Protein AF-A0A124E8N7-F1 (afdb_monomer)

Sequence (175 aa):
MSALDAFFLTWRKARETYGVGTPQTGEQFDHSTTFRELASRLESTAPGDKWTGTAADAYDAVNTEHRLVIGELANLDRRLGAQITRAAQIVTTGRNDLQTVHDTVAAIADRLPPGPSDDAMRYALVSQGTGKIIEIIRDSNTDLNAVGADLRALDSAYQELGNQKFANGPKESNT

Structure (mmCIF, N/CA/C/O backbone):
data_AF-A0A124E8N7-F1
#
_entry.id   AF-A0A124E8N7-F1
#
loop_
_atom_site.group_PDB
_atom_site.id
_atom_site.type_symbol
_atom_site.label_atom_id
_atom_site.label_alt_id
_atom_site.label_comp_id
_atom_site.label_asym_id
_atom_site.label_entity_id
_atom_site.label_seq_id
_atom_site.pdbx_PDB_ins_code
_atom_site.Cartn_x
_atom_site.Cartn_y
_atom_site.Cartn_z
_atom_site.occupancy
_atom_site.B_iso_or_equiv
_atom_site.auth_seq_id
_atom_site.auth_comp_id
_atom_site.auth_asym_id
_atom_site.auth_atom_id
_atom_site.pdbx_PDB_model_num
ATOM 1 N N . MET A 1 1 ? 23.309 -14.493 -28.269 1.00 73.88 1 MET A N 1
ATOM 2 C CA . MET A 1 1 ? 22.251 -13.740 -27.568 1.00 73.88 1 MET A CA 1
ATOM 3 C C . MET A 1 1 ? 22.554 -12.270 -27.774 1.00 73.88 1 MET A C 1
ATOM 5 O O . MET A 1 1 ? 23.679 -11.869 -27.495 1.00 73.88 1 MET A O 1
ATOM 9 N N . SER A 1 2 ? 21.631 -11.519 -28.368 1.00 87.69 2 SER A N 1
ATOM 10 C CA . SER A 1 2 ? 21.802 -10.088 -28.634 1.00 87.69 2 SER A CA 1
ATOM 11 C C . SER A 1 2 ? 21.626 -9.257 -27.352 1.00 87.69 2 SER A C 1
ATOM 13 O O . SER A 1 2 ? 21.094 -9.748 -26.354 1.00 87.69 2 SER A O 1
ATOM 15 N N . ALA A 1 3 ? 22.043 -7.985 -27.368 1.00 88.88 3 ALA A N 1
ATOM 16 C CA . ALA A 1 3 ? 21.768 -7.057 -26.263 1.00 88.88 3 ALA A CA 1
ATOM 17 C C . ALA A 1 3 ? 20.256 -6.893 -26.016 1.00 88.88 3 ALA A C 1
ATOM 19 O O . ALA A 1 3 ? 19.817 -6.768 -24.874 1.00 88.88 3 ALA A O 1
ATOM 20 N N . LEU A 1 4 ? 19.457 -6.956 -27.084 1.00 92.12 4 LEU A N 1
ATOM 21 C CA . LEU A 1 4 ? 18.002 -6.876 -27.019 1.00 92.12 4 LEU A CA 1
ATOM 22 C C . LEU A 1 4 ? 17.389 -8.138 -26.384 1.00 92.12 4 LEU A C 1
ATOM 24 O O . LEU A 1 4 ? 16.512 -8.030 -25.529 1.00 92.12 4 LEU A O 1
ATOM 28 N N . ASP A 1 5 ? 17.910 -9.327 -26.704 1.00 93.00 5 ASP A N 1
ATOM 29 C CA . ASP A 1 5 ? 17.486 -10.580 -26.058 1.00 93.00 5 ASP A CA 1
ATOM 30 C C . ASP A 1 5 ? 17.788 -10.549 -24.552 1.00 93.00 5 ASP A C 1
ATOM 32 O O . ASP A 1 5 ? 16.976 -10.977 -23.728 1.00 93.00 5 ASP A O 1
ATOM 36 N N . ALA A 1 6 ? 18.967 -10.034 -24.181 1.00 93.56 6 ALA A N 1
ATOM 37 C CA . ALA A 1 6 ? 19.369 -9.885 -22.787 1.00 93.56 6 ALA A CA 1
ATOM 38 C C . ALA A 1 6 ? 18.471 -8.882 -22.042 1.00 93.56 6 ALA A C 1
ATOM 40 O O . ALA A 1 6 ? 18.093 -9.130 -20.892 1.00 93.56 6 ALA A O 1
ATOM 41 N N . PHE A 1 7 ? 18.078 -7.789 -22.702 1.00 96.81 7 PHE A N 1
ATOM 42 C CA . PHE A 1 7 ? 17.097 -6.841 -22.179 1.00 96.81 7 PHE A CA 1
ATOM 43 C C . PHE A 1 7 ? 15.742 -7.509 -21.920 1.00 96.81 7 PHE A C 1
ATOM 45 O O . PHE A 1 7 ? 15.245 -7.440 -20.797 1.00 96.81 7 PHE A O 1
ATOM 52 N N . PHE A 1 8 ? 15.167 -8.214 -22.900 1.00 97.69 8 PHE A N 1
ATOM 53 C CA . PHE A 1 8 ? 13.865 -8.869 -22.726 1.00 97.69 8 PHE A CA 1
ATOM 54 C C . PHE A 1 8 ? 13.896 -9.961 -21.653 1.00 97.69 8 PHE A C 1
ATOM 56 O O . PHE A 1 8 ? 12.944 -10.106 -20.882 1.00 97.69 8 PHE A O 1
ATOM 63 N N . LEU A 1 9 ? 15.009 -10.691 -21.531 1.00 97.56 9 LEU A N 1
ATOM 64 C CA . LEU A 1 9 ? 15.213 -11.623 -20.423 1.00 97.56 9 LEU A CA 1
ATOM 65 C C . LEU A 1 9 ? 15.230 -10.903 -19.067 1.00 97.56 9 LEU A C 1
ATOM 67 O O . LEU A 1 9 ? 14.636 -11.392 -18.107 1.00 97.56 9 LEU A O 1
ATOM 71 N N . THR A 1 10 ? 15.910 -9.760 -18.983 1.00 97.19 10 THR A N 1
ATOM 72 C CA . THR A 1 10 ? 16.005 -8.952 -17.759 1.00 97.19 10 THR A CA 1
ATOM 73 C C . THR A 1 10 ? 14.646 -8.384 -17.371 1.00 97.19 10 THR A C 1
ATOM 75 O O . THR A 1 10 ? 14.229 -8.531 -16.225 1.00 97.19 10 THR A O 1
ATOM 78 N N . TRP A 1 11 ? 13.914 -7.822 -18.333 1.00 98.38 11 TRP A N 1
ATOM 79 C CA . TRP A 1 11 ? 12.540 -7.367 -18.149 1.00 98.38 11 TRP A CA 1
ATOM 80 C C . TRP A 1 11 ? 11.627 -8.484 -17.638 1.00 98.38 11 TRP A C 1
ATOM 82 O O . TRP A 1 11 ? 10.898 -8.287 -16.669 1.00 98.38 11 TRP A O 1
ATOM 92 N N . ARG A 1 12 ? 11.693 -9.676 -18.244 1.00 97.94 12 ARG A N 1
ATOM 93 C CA . ARG A 1 12 ? 10.869 -10.813 -17.821 1.00 97.94 12 ARG A CA 1
ATOM 94 C C . ARG A 1 12 ? 11.153 -11.192 -16.369 1.00 97.94 12 ARG A C 1
ATOM 96 O O . ARG A 1 12 ? 10.214 -11.333 -15.593 1.00 97.94 12 ARG A O 1
ATOM 103 N N . LYS A 1 13 ? 12.432 -11.291 -15.993 1.00 97.38 13 LYS A N 1
ATOM 104 C CA . LYS A 1 13 ? 12.845 -11.571 -14.608 1.00 97.38 13 LYS A CA 1
ATOM 105 C C . LYS A 1 13 ? 12.373 -10.490 -13.638 1.00 97.38 13 LYS A C 1
ATOM 107 O O . LYS A 1 13 ? 11.896 -10.823 -12.563 1.00 97.38 13 LYS A O 1
ATOM 112 N N . ALA A 1 14 ? 12.472 -9.217 -14.021 1.00 97.62 14 ALA A N 1
ATOM 113 C CA . ALA A 1 14 ? 11.938 -8.112 -13.232 1.00 97.62 14 ALA A CA 1
ATOM 114 C C . ALA A 1 14 ? 10.424 -8.252 -13.038 1.00 97.62 14 ALA A C 1
ATOM 116 O O . ALA A 1 14 ? 9.934 -8.189 -11.921 1.00 97.62 14 ALA A O 1
ATOM 117 N N . ARG A 1 15 ? 9.670 -8.522 -14.105 1.00 97.06 15 ARG A N 1
ATOM 118 C CA . ARG A 1 15 ? 8.216 -8.697 -14.026 1.00 97.06 15 ARG A CA 1
ATOM 119 C C . ARG A 1 15 ? 7.819 -9.890 -13.150 1.00 97.06 15 ARG A C 1
ATOM 121 O O . ARG A 1 15 ? 6.821 -9.810 -12.439 1.00 97.06 15 ARG A O 1
ATOM 128 N N . GLU A 1 16 ? 8.590 -10.976 -13.177 1.00 96.31 16 GLU A N 1
ATOM 129 C CA . GLU A 1 16 ? 8.374 -12.158 -12.331 1.00 96.31 16 GLU A CA 1
ATOM 130 C C . GLU A 1 16 ? 8.450 -11.828 -10.826 1.00 96.31 16 GLU A C 1
ATOM 132 O O . GLU A 1 16 ? 7.699 -12.420 -10.050 1.00 96.31 16 GLU A O 1
ATOM 137 N N . THR A 1 17 ? 9.252 -10.842 -10.393 1.00 95.06 17 THR A N 1
ATOM 138 C CA . THR A 1 17 ? 9.334 -10.461 -8.964 1.00 95.06 17 THR A CA 1
ATOM 139 C C . THR A 1 17 ? 8.064 -9.800 -8.439 1.00 95.06 17 THR A C 1
ATOM 141 O O . THR A 1 17 ? 7.842 -9.771 -7.233 1.00 95.06 17 THR A O 1
ATOM 144 N N . TYR A 1 18 ? 7.212 -9.288 -9.327 1.00 96.25 18 TYR A N 1
ATOM 145 C CA . TYR A 1 18 ? 5.918 -8.717 -8.962 1.00 96.25 18 TYR A CA 1
ATOM 146 C C . TYR A 1 18 ? 4.826 -9.787 -8.842 1.00 96.25 18 TYR A C 1
ATOM 148 O O . TYR A 1 18 ? 3.690 -9.455 -8.511 1.00 96.25 18 TYR A O 1
ATOM 156 N N . GLY A 1 19 ? 5.118 -11.061 -9.127 1.00 93.19 19 GLY A N 1
ATOM 157 C CA . GLY A 1 19 ? 4.150 -12.157 -9.100 1.00 93.19 19 GLY A CA 1
ATOM 158 C C . GLY A 1 19 ? 3.143 -12.136 -10.258 1.00 93.19 19 GLY A C 1
ATOM 159 O O . GLY A 1 19 ? 3.294 -11.417 -11.247 1.00 93.19 19 GLY A O 1
ATOM 160 N N . VAL A 1 20 ? 2.084 -12.939 -10.127 1.00 89.38 20 VAL A N 1
ATOM 161 C CA . VAL A 1 20 ? 1.025 -13.118 -11.139 1.00 89.38 20 VAL A CA 1
ATOM 162 C C . VAL A 1 20 ? -0.370 -12.913 -10.535 1.00 89.38 20 VAL A C 1
ATOM 164 O O . VAL A 1 20 ? -0.514 -12.868 -9.317 1.00 89.38 20 VAL A O 1
ATOM 167 N N . GLY A 1 21 ? -1.395 -12.781 -11.385 1.00 93.31 21 GLY A N 1
ATOM 168 C CA . GLY A 1 21 ? -2.793 -12.599 -10.967 1.00 93.31 21 GLY A CA 1
ATOM 169 C C . GLY A 1 21 ? -3.111 -11.196 -10.440 1.00 93.31 21 GLY A C 1
ATOM 170 O O . GLY A 1 21 ? -2.224 -10.356 -10.318 1.00 93.31 21 GLY A O 1
ATOM 171 N N . THR A 1 22 ? -4.379 -10.920 -10.148 1.00 93.75 22 THR A N 1
ATOM 172 C CA . THR A 1 22 ? -4.798 -9.637 -9.564 1.00 93.75 22 THR A CA 1
ATOM 173 C C . THR A 1 22 ? -4.351 -9.571 -8.102 1.00 93.75 22 THR A C 1
ATOM 175 O O . THR A 1 22 ? -4.733 -10.458 -7.336 1.00 93.75 22 THR A O 1
ATOM 178 N N . PRO A 1 23 ? -3.542 -8.573 -7.693 1.00 95.50 23 PRO A N 1
ATOM 179 C CA . PRO A 1 23 ? -3.178 -8.414 -6.290 1.00 95.50 23 PRO A CA 1
ATOM 180 C C . PRO A 1 23 ? -4.428 -8.237 -5.423 1.00 95.50 23 PRO A C 1
ATOM 182 O O . PRO A 1 23 ? -5.344 -7.508 -5.800 1.00 95.50 23 PRO A O 1
ATOM 185 N N . GLN A 1 24 ? -4.469 -8.915 -4.278 1.00 95.06 24 GLN A N 1
ATOM 186 C CA . GLN A 1 24 ? -5.582 -8.780 -3.343 1.00 95.06 24 GLN A CA 1
ATOM 187 C C . GLN A 1 24 ? -5.510 -7.429 -2.637 1.00 95.06 24 GLN A C 1
ATOM 189 O O . GLN A 1 24 ? -4.481 -7.072 -2.066 1.00 95.06 24 GLN A O 1
ATOM 194 N N . THR A 1 25 ? -6.611 -6.696 -2.682 1.00 96.94 25 THR A N 1
ATOM 195 C CA . THR A 1 25 ? -6.796 -5.436 -1.973 1.00 96.94 25 THR A CA 1
ATOM 196 C C . THR A 1 25 ? -7.226 -5.691 -0.524 1.00 96.94 25 THR A C 1
ATOM 198 O O . THR A 1 25 ? -7.527 -6.818 -0.121 1.00 96.94 25 THR A O 1
ATOM 201 N N . GLY A 1 26 ? -7.149 -4.657 0.310 1.00 97.44 26 GLY A N 1
ATOM 202 C CA . GLY A 1 26 ? -7.249 -4.790 1.756 1.00 97.44 26 GLY A CA 1
ATOM 203 C C . GLY A 1 26 ? -8.654 -4.737 2.343 1.00 97.44 26 GLY A C 1
ATOM 204 O O . GLY A 1 26 ? -8.773 -4.726 3.562 1.00 97.44 26 GLY A O 1
ATOM 205 N N . GLU A 1 27 ? -9.714 -4.714 1.535 1.00 97.19 27 GLU A N 1
ATOM 206 C CA . GLU A 1 27 ? -11.097 -4.593 2.018 1.00 97.19 27 GLU A CA 1
ATOM 207 C C . GLU A 1 27 ? -11.467 -5.728 2.978 1.00 97.19 27 GLU A C 1
ATOM 209 O O . GLU A 1 27 ? -12.211 -5.512 3.927 1.00 97.19 27 GLU A O 1
ATOM 214 N N . GLN A 1 28 ? -10.901 -6.925 2.787 1.00 95.75 28 GLN A N 1
ATOM 215 C CA . GLN A 1 28 ? -11.120 -8.058 3.692 1.00 95.75 28 GLN A CA 1
ATOM 216 C C . GLN A 1 28 ? -10.528 -7.863 5.099 1.00 95.75 28 GLN A C 1
ATOM 218 O O . GLN A 1 28 ? -10.847 -8.643 5.988 1.00 95.75 28 GLN A O 1
ATOM 223 N N . PHE A 1 29 ? -9.659 -6.867 5.291 1.00 95.69 29 PHE A N 1
ATOM 224 C CA . PHE A 1 29 ? -9.047 -6.520 6.576 1.00 95.69 29 PHE A CA 1
ATOM 225 C C . PHE A 1 29 ? -9.643 -5.246 7.191 1.00 95.69 29 PHE A C 1
ATOM 227 O O . PHE A 1 29 ? -9.235 -4.852 8.278 1.00 95.69 29 PHE A O 1
ATOM 234 N N . ASP A 1 30 ? -10.576 -4.581 6.502 1.00 97.69 30 ASP A N 1
ATOM 235 C CA . ASP A 1 30 ? -11.264 -3.399 7.016 1.00 97.69 30 ASP A CA 1
ATOM 236 C C . ASP A 1 30 ? -12.639 -3.790 7.574 1.00 97.69 30 ASP A C 1
ATOM 238 O O . ASP A 1 30 ? -13.666 -3.684 6.899 1.00 97.69 30 ASP A O 1
ATOM 242 N N . HIS A 1 31 ? -12.680 -4.214 8.840 1.00 96.75 31 HIS A N 1
ATOM 243 C CA . HIS A 1 31 ? -13.940 -4.408 9.566 1.00 96.75 31 HIS A CA 1
ATOM 244 C C . HIS A 1 31 ? -14.364 -3.165 10.355 1.00 96.75 31 HIS A C 1
ATOM 246 O O . HIS A 1 31 ? -15.191 -3.241 11.270 1.00 96.75 31 HIS A O 1
ATOM 252 N N . SER A 1 32 ? -13.841 -1.989 9.998 1.00 97.94 32 SER A N 1
ATOM 253 C CA . SER A 1 32 ? -14.037 -0.776 10.787 1.00 97.94 32 SER A CA 1
ATOM 254 C C . SER A 1 32 ? -15.496 -0.339 10.894 1.00 97.94 32 SER A C 1
ATOM 256 O O . SER A 1 32 ? -15.895 0.208 11.921 1.00 97.94 32 SER A O 1
ATOM 258 N N . THR A 1 33 ? -16.323 -0.602 9.880 1.00 97.75 33 THR A N 1
ATOM 259 C CA . THR A 1 33 ? -17.771 -0.352 9.955 1.00 97.75 33 THR A CA 1
ATOM 260 C C . THR A 1 33 ? -18.427 -1.203 11.039 1.00 97.75 33 THR A C 1
ATOM 262 O O . THR A 1 33 ? -19.128 -0.660 11.888 1.00 97.75 33 THR A O 1
ATOM 265 N N . THR A 1 34 ? -18.131 -2.504 11.081 1.00 97.69 34 THR A N 1
ATOM 266 C CA . THR A 1 34 ? -18.652 -3.423 12.103 1.00 97.69 34 THR A CA 1
ATOM 267 C C . THR A 1 34 ? -18.261 -2.974 13.509 1.00 97.69 34 THR A C 1
ATOM 269 O O . THR A 1 34 ? -19.098 -2.947 14.412 1.00 97.69 34 THR A O 1
ATOM 272 N N . PHE A 1 35 ? -17.003 -2.573 13.709 1.00 97.38 35 PHE A N 1
ATOM 273 C CA . PHE A 1 35 ? -16.552 -2.081 15.010 1.00 97.38 35 PHE A CA 1
ATOM 274 C C . PHE A 1 35 ? -17.222 -0.761 15.404 1.00 97.38 35 PHE A C 1
ATOM 276 O O . PHE A 1 35 ? -17.665 -0.617 16.543 1.00 97.38 35 PHE A O 1
ATOM 283 N N . ARG A 1 36 ? -17.398 0.183 14.472 1.00 97.94 36 ARG A N 1
ATOM 284 C CA . ARG A 1 36 ? -18.138 1.427 14.751 1.00 97.94 36 ARG A CA 1
ATOM 285 C C . ARG A 1 36 ? -19.597 1.161 15.122 1.00 97.94 36 ARG A C 1
ATOM 287 O O . ARG A 1 36 ? -20.108 1.783 16.052 1.00 97.94 36 ARG A O 1
ATOM 294 N N . GLU A 1 37 ? -20.254 0.217 14.452 1.00 97.69 37 GLU A N 1
ATOM 295 C CA . GLU A 1 37 ? -21.608 -0.211 14.816 1.00 97.69 37 GLU A CA 1
ATOM 296 C C . GLU A 1 37 ? -21.654 -0.823 16.219 1.00 97.69 37 GLU A C 1
ATOM 298 O O . GLU A 1 37 ? -22.557 -0.515 16.996 1.00 97.69 37 GLU A O 1
ATOM 303 N N . LEU A 1 38 ? -20.673 -1.656 16.577 1.00 96.94 38 LEU A N 1
ATOM 304 C CA . LEU A 1 38 ? -20.580 -2.234 17.916 1.00 96.94 38 LEU A CA 1
ATOM 305 C C . LEU A 1 38 ? -20.377 -1.156 18.993 1.00 96.94 38 LEU A C 1
ATOM 307 O O . LEU A 1 38 ? -21.053 -1.197 20.021 1.00 96.94 38 LEU A O 1
ATOM 311 N N . ALA A 1 39 ? -19.512 -0.170 18.747 1.00 95.50 39 ALA A N 1
ATOM 312 C CA . ALA A 1 39 ? -19.315 0.960 19.655 1.00 95.50 39 ALA A CA 1
ATOM 313 C C . ALA A 1 39 ? -20.606 1.776 19.844 1.00 95.50 39 ALA A C 1
ATOM 315 O O . ALA A 1 39 ? -20.950 2.131 20.970 1.00 95.50 39 ALA A O 1
ATOM 316 N N . SER A 1 40 ? -21.364 2.009 18.767 1.00 96.62 40 SER A N 1
ATOM 317 C CA . SER A 1 40 ? -22.666 2.687 18.837 1.00 96.62 40 SER A CA 1
ATOM 318 C C . SER A 1 40 ? -23.718 1.866 19.597 1.00 96.62 40 SER A C 1
ATOM 320 O O . SER A 1 40 ? -24.504 2.413 20.371 1.00 96.62 40 SER A O 1
ATOM 322 N N . ARG A 1 41 ? -23.718 0.536 19.449 1.00 96.31 41 ARG A N 1
ATOM 323 C CA . ARG A 1 41 ? -24.595 -0.338 20.244 1.00 96.31 41 ARG A CA 1
ATOM 324 C C . ARG A 1 41 ? -24.242 -0.288 21.726 1.00 96.31 41 ARG A C 1
ATOM 326 O O . ARG A 1 41 ? -25.153 -0.183 22.537 1.00 96.31 41 ARG A O 1
ATOM 333 N N . LEU A 1 42 ? -22.959 -0.311 22.083 1.00 93.94 42 LEU A N 1
ATOM 334 C CA . LEU A 1 42 ? -22.530 -0.167 23.479 1.00 93.94 42 LEU A CA 1
ATOM 335 C C . LEU A 1 42 ? -22.912 1.192 24.065 1.00 93.94 42 LEU A C 1
ATOM 337 O O . LEU A 1 42 ? -23.366 1.255 25.200 1.00 93.94 42 LEU A O 1
ATOM 341 N N . GLU A 1 43 ? -22.805 2.267 23.287 1.00 94.88 43 GLU A N 1
ATOM 342 C CA . GLU A 1 43 ? -23.292 3.586 23.702 1.00 94.88 43 GLU A CA 1
ATOM 343 C C . GLU A 1 43 ? -24.775 3.564 24.073 1.00 94.88 43 GLU A C 1
ATOM 345 O O . GLU A 1 43 ? -25.169 4.122 25.094 1.00 94.88 43 GLU A O 1
ATOM 350 N N . SER A 1 44 ? -25.594 2.865 23.286 1.00 94.31 44 SER A N 1
ATOM 351 C CA . SER A 1 44 ? -27.031 2.761 23.549 1.00 94.31 44 SER A CA 1
ATOM 352 C C . SER A 1 44 ? -27.383 1.991 24.828 1.00 94.31 44 SER A C 1
ATOM 354 O O . SER A 1 44 ? -28.525 2.063 25.280 1.00 94.31 44 SER A O 1
ATOM 356 N N . THR A 1 45 ? -26.425 1.264 25.416 1.00 93.75 45 THR A N 1
ATOM 357 C CA . THR A 1 45 ? -26.611 0.535 26.677 1.00 93.75 45 THR A CA 1
ATOM 358 C C . THR A 1 45 ? -26.049 1.270 27.890 1.00 93.75 45 THR A C 1
ATOM 360 O O . THR A 1 45 ? -26.069 0.703 28.981 1.00 93.75 45 THR A O 1
ATOM 363 N N . ALA A 1 46 ? -25.545 2.499 27.732 1.00 93.56 46 ALA A N 1
ATOM 364 C CA . ALA A 1 46 ? -25.126 3.321 28.863 1.00 93.56 46 ALA A CA 1
ATOM 365 C C . ALA A 1 46 ? -26.298 3.538 29.851 1.00 93.56 46 ALA A C 1
ATOM 367 O O . ALA A 1 46 ? -27.457 3.569 29.422 1.00 93.56 46 ALA A O 1
ATOM 368 N N . PRO A 1 47 ? -26.043 3.697 31.165 1.00 91.69 47 PRO A N 1
ATOM 369 C CA . PRO A 1 47 ? -27.103 3.738 32.180 1.00 91.69 47 PRO A CA 1
ATOM 370 C C . PRO A 1 47 ? -28.165 4.825 31.973 1.00 91.69 47 PRO A C 1
ATOM 372 O O . PRO A 1 47 ? -29.341 4.626 32.307 1.00 91.69 47 PRO A O 1
ATOM 375 N N . GLY A 1 48 ? -27.763 5.962 31.395 1.00 88.38 48 GLY A N 1
ATOM 376 C CA . GLY A 1 48 ? -28.610 7.143 31.237 1.00 88.38 48 GLY A CA 1
ATOM 377 C C . GLY A 1 48 ? -29.194 7.625 32.571 1.00 88.38 48 GLY A C 1
ATOM 378 O O . GLY A 1 48 ? -28.722 7.269 33.646 1.00 88.38 48 GLY A O 1
ATOM 379 N N . ASP A 1 49 ? -30.278 8.399 32.519 1.00 90.38 49 ASP A N 1
ATOM 380 C CA . ASP A 1 49 ? -30.869 8.993 33.733 1.00 90.38 49 ASP A CA 1
ATOM 381 C C . ASP A 1 49 ? -31.676 7.997 34.589 1.00 90.38 49 ASP A C 1
ATOM 383 O O . ASP A 1 49 ? -32.100 8.313 35.701 1.00 90.38 49 ASP A O 1
ATOM 387 N N . LYS A 1 50 ? -31.963 6.803 34.056 1.00 90.56 50 LYS A N 1
ATOM 388 C CA . LYS A 1 50 ? -32.899 5.839 34.662 1.00 90.56 50 LYS A CA 1
ATOM 389 C C . LYS A 1 50 ? -32.216 4.791 35.536 1.00 90.56 50 LYS A C 1
ATOM 391 O O . LYS A 1 50 ? -32.890 4.181 36.363 1.00 90.56 50 LYS A O 1
ATOM 396 N N . TRP A 1 51 ? -30.918 4.566 35.349 1.00 93.31 51 TRP A N 1
ATOM 397 C CA . TRP A 1 51 ? -30.125 3.642 36.151 1.00 93.31 51 TRP A CA 1
ATOM 398 C C . TRP A 1 51 ? -29.014 4.421 36.852 1.00 93.31 51 TRP A C 1
ATOM 400 O O . TRP A 1 51 ? -28.120 4.954 36.209 1.00 93.31 51 TRP A O 1
ATOM 410 N N . THR A 1 52 ? -29.100 4.510 38.179 1.00 93.69 52 THR A N 1
ATOM 411 C CA . THR A 1 52 ? -28.215 5.346 39.000 1.00 93.69 52 THR A CA 1
ATOM 412 C C . THR A 1 52 ? -27.645 4.571 40.191 1.00 93.69 52 THR A C 1
ATOM 414 O O . THR A 1 52 ? -28.110 3.479 40.530 1.00 93.69 52 THR A O 1
ATOM 417 N N . GLY A 1 53 ? -26.624 5.144 40.831 1.00 94.81 53 GLY A N 1
ATOM 418 C CA . GLY A 1 53 ? -25.917 4.563 41.974 1.00 94.81 53 GLY A CA 1
ATOM 419 C C . GLY A 1 53 ? -24.585 3.922 41.581 1.00 94.81 53 GLY A C 1
ATOM 420 O O . GLY A 1 53 ? -24.275 3.769 40.406 1.00 94.81 53 GLY A O 1
ATOM 421 N N . THR A 1 54 ? -23.803 3.491 42.573 1.00 94.19 54 THR A N 1
ATOM 422 C CA . THR A 1 54 ? -22.403 3.057 42.385 1.00 94.19 54 THR A CA 1
ATOM 423 C C . THR A 1 54 ? -22.218 1.949 41.342 1.00 94.19 54 THR A C 1
ATOM 425 O O . THR A 1 54 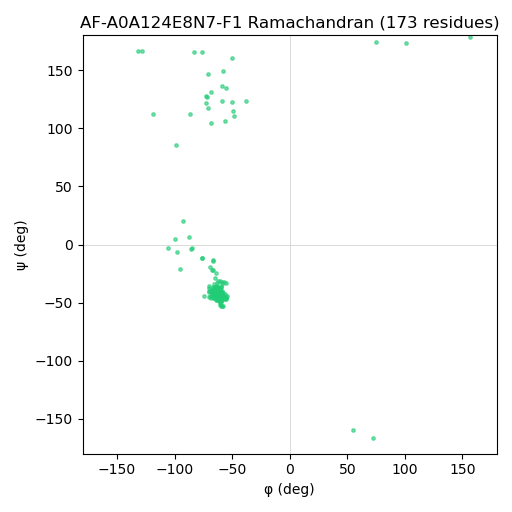? -21.210 1.919 40.642 1.00 94.19 54 THR A O 1
ATOM 428 N N . ALA A 1 55 ? -23.187 1.039 41.211 1.00 90.88 55 ALA A N 1
ATOM 429 C CA . ALA A 1 55 ? -23.146 -0.003 40.187 1.00 90.88 55 ALA A CA 1
ATOM 430 C C . ALA A 1 55 ? -23.354 0.554 38.765 1.00 90.88 55 ALA A C 1
ATOM 432 O O . ALA A 1 55 ? -22.726 0.061 37.831 1.00 90.88 55 ALA A O 1
ATOM 433 N N . ALA A 1 56 ? -24.205 1.575 38.610 1.00 94.06 56 ALA A N 1
ATOM 434 C CA . ALA A 1 56 ? -24.401 2.274 37.343 1.00 94.06 56 ALA A CA 1
ATOM 435 C C . ALA A 1 56 ? -23.127 3.020 36.936 1.00 94.06 56 ALA A C 1
ATOM 437 O O . ALA A 1 56 ? -22.665 2.850 35.813 1.00 94.06 56 ALA A O 1
ATOM 438 N N . ASP A 1 57 ? -22.508 3.749 37.871 1.00 93.12 57 ASP A N 1
ATOM 439 C CA . ASP A 1 57 ? -21.263 4.492 37.629 1.00 93.12 57 ASP A CA 1
ATOM 440 C C . ASP A 1 57 ? -20.117 3.553 37.216 1.00 93.12 57 ASP A C 1
ATOM 442 O O . ASP A 1 57 ? -19.370 3.823 36.275 1.00 93.12 57 ASP A O 1
ATOM 446 N N . ALA A 1 58 ? -19.989 2.409 37.900 1.00 92.62 58 ALA A N 1
ATOM 447 C CA . ALA A 1 58 ? -18.975 1.411 37.579 1.00 92.62 58 ALA A CA 1
ATOM 448 C C . ALA A 1 58 ? -19.202 0.777 36.198 1.00 92.62 58 ALA A C 1
ATOM 450 O O . ALA A 1 58 ? -18.243 0.547 35.459 1.00 92.62 58 ALA A O 1
ATOM 451 N N . TYR A 1 59 ? -20.458 0.506 35.836 1.00 93.12 59 TYR A N 1
ATOM 452 C CA . TYR A 1 59 ? -20.788 0.026 34.501 1.00 93.12 59 TYR A CA 1
ATOM 453 C C . TYR A 1 59 ? -20.505 1.081 33.431 1.00 93.12 59 TYR A C 1
ATOM 455 O O . TYR A 1 59 ? -19.926 0.737 32.406 1.00 93.12 59 TYR A O 1
ATOM 463 N N . ASP A 1 60 ? -20.881 2.343 33.653 1.00 93.75 60 ASP A N 1
ATOM 464 C CA . ASP A 1 60 ? -20.668 3.432 32.692 1.00 93.75 60 ASP A CA 1
ATOM 465 C C . ASP A 1 60 ? -19.181 3.628 32.376 1.00 93.75 60 ASP A C 1
ATOM 467 O O . ASP A 1 60 ? -18.793 3.742 31.211 1.00 93.75 60 ASP A O 1
ATOM 471 N N . ALA A 1 61 ? -18.328 3.554 33.404 1.00 92.25 61 ALA A N 1
ATOM 472 C CA . ALA A 1 61 ? -16.879 3.602 33.240 1.00 92.25 61 ALA A CA 1
ATOM 473 C C . ALA A 1 61 ? -16.359 2.457 32.350 1.00 92.25 61 ALA A C 1
ATOM 475 O O . ALA A 1 61 ? -15.603 2.693 31.407 1.00 92.25 61 ALA A O 1
ATOM 476 N N . VAL A 1 62 ? -16.798 1.217 32.601 1.00 92.38 62 VAL A N 1
ATOM 477 C CA . VAL A 1 62 ? -16.404 0.050 31.790 1.00 92.38 62 VAL A CA 1
ATOM 478 C C . VAL A 1 62 ? -16.979 0.130 30.371 1.00 92.38 62 VAL A C 1
ATOM 480 O O . VAL A 1 62 ? -16.275 -0.170 29.408 1.00 92.38 62 VAL A O 1
ATOM 483 N N . ASN A 1 63 ? -18.234 0.559 30.217 1.00 93.81 63 ASN A N 1
ATOM 484 C CA . ASN A 1 63 ? -18.884 0.751 28.920 1.00 93.81 63 ASN A CA 1
ATOM 485 C C . ASN A 1 63 ? -18.119 1.772 28.068 1.00 93.81 63 ASN A C 1
ATOM 487 O O . ASN A 1 63 ? -17.815 1.507 26.904 1.00 93.81 63 ASN A O 1
ATOM 491 N N . THR A 1 64 ? -17.745 2.900 28.671 1.00 92.88 64 THR A N 1
ATOM 492 C CA . THR A 1 64 ? -16.953 3.949 28.026 1.00 92.88 64 THR A CA 1
ATOM 493 C C . THR A 1 64 ? -15.592 3.418 27.578 1.00 92.88 64 THR A C 1
ATOM 495 O O . THR A 1 64 ? -15.225 3.594 26.417 1.00 92.88 64 THR A O 1
ATOM 498 N N . GLU A 1 65 ? -14.872 2.698 28.443 1.00 92.38 65 GLU A N 1
ATOM 499 C CA . GLU A 1 65 ? -13.586 2.077 28.094 1.00 92.38 65 GLU A CA 1
ATOM 500 C C . GLU A 1 65 ? -13.739 1.073 26.932 1.00 92.38 65 GLU A C 1
ATOM 502 O O . GLU A 1 65 ? -12.970 1.112 25.972 1.00 92.38 65 GLU A O 1
ATOM 507 N N . HIS A 1 66 ? -14.773 0.219 26.954 1.00 92.69 66 HIS A N 1
ATOM 508 C CA . HIS A 1 66 ? -15.060 -0.724 25.862 1.00 92.69 66 HIS A CA 1
ATOM 509 C C . HIS A 1 66 ? -15.279 -0.001 24.530 1.00 92.69 66 HIS A C 1
ATOM 511 O O . HIS A 1 66 ? -14.735 -0.407 23.501 1.00 92.69 66 HIS A O 1
ATOM 517 N N . ARG A 1 67 ? -16.068 1.078 24.538 1.00 94.75 67 ARG A N 1
ATOM 518 C CA . ARG A 1 67 ? -16.336 1.878 23.340 1.00 94.75 67 ARG A CA 1
ATOM 519 C C . ARG A 1 67 ? -15.070 2.505 22.774 1.00 94.75 67 ARG A C 1
ATOM 521 O O . ARG A 1 67 ? -14.903 2.491 21.557 1.00 94.75 67 ARG A O 1
ATOM 528 N N . LEU A 1 68 ? -14.201 3.040 23.633 1.00 93.38 68 LEU A N 1
ATOM 529 C CA . LEU A 1 68 ? -12.923 3.618 23.217 1.00 93.38 68 LEU A CA 1
ATOM 530 C C . LEU A 1 68 ? -12.042 2.558 22.552 1.00 93.38 68 LEU A C 1
ATOM 532 O O . LEU A 1 68 ? -11.587 2.765 21.429 1.00 93.38 68 LEU A O 1
ATOM 536 N N . VAL A 1 69 ? -11.889 1.391 23.182 1.00 95.00 69 VAL A N 1
ATOM 537 C CA . VAL A 1 69 ? -11.084 0.289 22.634 1.00 95.00 69 VAL A CA 1
ATOM 538 C C . VAL A 1 69 ? -11.619 -0.196 21.285 1.00 95.00 69 VAL A C 1
ATOM 540 O O . VAL A 1 69 ? -10.858 -0.359 20.334 1.00 95.00 69 VAL A O 1
ATOM 543 N N . ILE A 1 70 ? -12.934 -0.384 21.158 1.00 95.38 70 ILE A N 1
ATOM 544 C CA . ILE A 1 70 ? -13.555 -0.802 19.892 1.00 95.38 70 ILE A CA 1
ATOM 545 C C . ILE A 1 70 ? -13.423 0.285 18.816 1.00 95.38 70 ILE A C 1
ATOM 547 O O . ILE A 1 70 ? -13.221 -0.026 17.641 1.00 95.38 70 ILE A O 1
ATOM 551 N N . GLY A 1 71 ? -13.512 1.560 19.201 1.00 96.31 71 GLY A N 1
ATOM 552 C CA . GLY A 1 71 ? -13.261 2.687 18.307 1.00 96.31 71 GLY A CA 1
ATOM 553 C C . GLY A 1 71 ? -11.836 2.676 17.751 1.00 96.31 71 GLY A C 1
ATOM 554 O O . GLY A 1 71 ? -11.649 2.837 16.544 1.00 96.31 71 GLY A O 1
ATOM 555 N N . GLU A 1 72 ? -10.844 2.410 18.601 1.00 96.75 72 GLU A N 1
ATOM 556 C CA . GLU A 1 72 ? -9.453 2.279 18.168 1.00 96.75 72 GLU A CA 1
ATOM 557 C C . GLU A 1 72 ? -9.224 1.043 17.293 1.00 96.75 72 GLU A C 1
ATOM 559 O O . GLU A 1 72 ? -8.586 1.168 16.246 1.00 96.75 72 GLU A O 1
ATOM 564 N N . LEU A 1 73 ? -9.831 -0.109 17.609 1.00 96.56 73 LEU A N 1
ATOM 565 C CA . LEU A 1 73 ? -9.824 -1.275 16.711 1.00 96.56 73 LEU A CA 1
ATOM 566 C C . LEU A 1 73 ? -10.358 -0.910 15.321 1.00 96.56 73 LEU A C 1
ATOM 568 O O . LEU A 1 73 ? -9.734 -1.234 14.314 1.00 96.56 73 LEU A O 1
ATOM 572 N N . ALA A 1 74 ? -11.458 -0.155 15.246 1.00 97.94 74 ALA A N 1
ATOM 573 C CA . ALA A 1 74 ? -11.997 0.304 13.969 1.00 97.94 74 ALA A CA 1
ATOM 574 C C . ALA A 1 74 ? -11.001 1.179 13.185 1.00 97.94 74 ALA A C 1
ATOM 576 O O . ALA A 1 74 ? -10.939 1.122 11.955 1.00 97.94 74 ALA A O 1
ATOM 577 N N . ASN A 1 75 ? -10.236 2.027 13.870 1.00 98.06 75 ASN A N 1
ATOM 578 C CA . ASN A 1 75 ? -9.232 2.867 13.223 1.00 98.06 75 ASN A CA 1
ATOM 579 C C . ASN A 1 75 ? -8.047 2.039 12.717 1.00 98.06 75 ASN A C 1
ATOM 581 O O . ASN A 1 75 ? -7.560 2.288 11.609 1.00 98.06 75 ASN A O 1
ATOM 585 N N . LEU A 1 76 ? -7.597 1.059 13.502 1.00 98.06 76 LEU A N 1
ATOM 586 C CA . LEU A 1 76 ? -6.497 0.174 13.134 1.00 98.06 76 LEU A CA 1
ATOM 587 C C . LEU A 1 76 ? -6.863 -0.727 11.947 1.00 98.06 76 LEU A C 1
ATOM 589 O O . LEU A 1 76 ? -6.088 -0.775 10.990 1.00 98.06 76 LEU A O 1
ATOM 593 N N . ASP A 1 77 ? -8.052 -1.336 11.936 1.00 97.81 77 ASP A N 1
ATOM 594 C CA . ASP A 1 77 ? -8.527 -2.198 10.839 1.00 97.81 77 ASP A CA 1
ATOM 595 C C . ASP A 1 77 ? -8.594 -1.434 9.517 1.00 97.81 77 ASP A C 1
ATOM 597 O O . ASP A 1 77 ? -8.066 -1.865 8.490 1.00 97.81 77 ASP A O 1
ATOM 601 N N . ARG A 1 78 ? -9.158 -0.222 9.550 1.00 98.50 78 ARG A N 1
ATOM 602 C CA . ARG A 1 78 ? -9.220 0.641 8.367 1.00 98.50 78 ARG A CA 1
ATOM 603 C C . ARG A 1 78 ? -7.829 0.952 7.817 1.00 98.50 78 ARG A C 1
ATOM 605 O O . ARG A 1 78 ? -7.616 0.957 6.604 1.00 98.50 78 ARG A O 1
ATOM 612 N N . ARG A 1 79 ? -6.874 1.252 8.703 1.00 98.50 79 ARG A N 1
ATOM 613 C CA . ARG A 1 79 ? -5.488 1.546 8.311 1.00 98.50 79 ARG A CA 1
ATOM 614 C C . ARG A 1 79 ? -4.792 0.303 7.766 1.00 98.50 79 ARG A C 1
ATOM 616 O O . ARG A 1 79 ? -4.075 0.424 6.776 1.00 98.50 79 ARG A O 1
ATOM 623 N N . LEU A 1 80 ? -5.023 -0.866 8.361 1.00 98.50 80 LEU A N 1
ATOM 624 C CA . LEU A 1 80 ? -4.510 -2.141 7.867 1.00 98.50 80 LEU A CA 1
ATOM 625 C C . LEU A 1 80 ? -5.010 -2.408 6.444 1.00 98.50 80 LEU A C 1
ATOM 627 O O . LEU A 1 80 ? -4.191 -2.588 5.541 1.00 98.50 80 LEU A O 1
ATOM 631 N N . GLY A 1 81 ? -6.324 -2.335 6.220 1.00 98.38 81 GLY A N 1
ATOM 632 C CA . GLY A 1 81 ? -6.910 -2.488 4.889 1.00 98.38 81 GLY A CA 1
ATOM 633 C C . GLY A 1 81 ? -6.315 -1.508 3.872 1.00 98.38 81 GLY A C 1
ATOM 634 O O . GLY A 1 81 ? -5.871 -1.910 2.797 1.00 98.38 81 GLY A O 1
ATOM 635 N N . ALA A 1 82 ? -6.182 -0.229 4.233 1.00 98.69 82 ALA A N 1
ATOM 636 C CA . ALA A 1 82 ? -5.576 0.771 3.355 1.00 98.69 82 ALA A CA 1
ATOM 637 C C . ALA A 1 82 ? -4.117 0.444 2.971 1.00 98.69 82 ALA A C 1
ATOM 639 O O . ALA A 1 82 ? -3.734 0.629 1.814 1.00 98.69 82 ALA A O 1
ATOM 640 N N . GLN A 1 83 ? -3.305 -0.065 3.904 1.00 98.56 83 GLN A N 1
ATOM 641 C CA . GLN A 1 83 ? -1.909 -0.427 3.627 1.00 98.56 83 GLN A CA 1
ATOM 642 C C . GLN A 1 83 ? -1.788 -1.660 2.724 1.00 98.56 83 GLN A C 1
ATOM 644 O O . GLN A 1 83 ? -0.944 -1.681 1.826 1.00 98.56 83 GLN A O 1
ATOM 649 N N . ILE A 1 84 ? -2.665 -2.654 2.887 1.00 98.38 84 ILE A N 1
ATOM 650 C CA . ILE A 1 84 ? -2.711 -3.811 1.981 1.00 98.38 84 ILE A CA 1
ATOM 651 C C . ILE A 1 84 ? -3.150 -3.385 0.572 1.00 98.38 84 ILE A C 1
ATOM 653 O O . ILE A 1 84 ? -2.501 -3.754 -0.408 1.00 98.38 84 ILE A O 1
ATOM 657 N N . THR A 1 85 ? -4.175 -2.533 0.452 1.00 98.62 85 THR A N 1
ATOM 658 C CA . THR A 1 85 ? -4.569 -1.947 -0.842 1.00 98.62 85 THR A CA 1
ATOM 659 C C . THR A 1 85 ? -3.425 -1.152 -1.472 1.00 98.62 85 THR A C 1
ATOM 661 O O . THR A 1 85 ? -3.185 -1.258 -2.675 1.00 98.62 85 THR A O 1
ATOM 664 N N . ARG 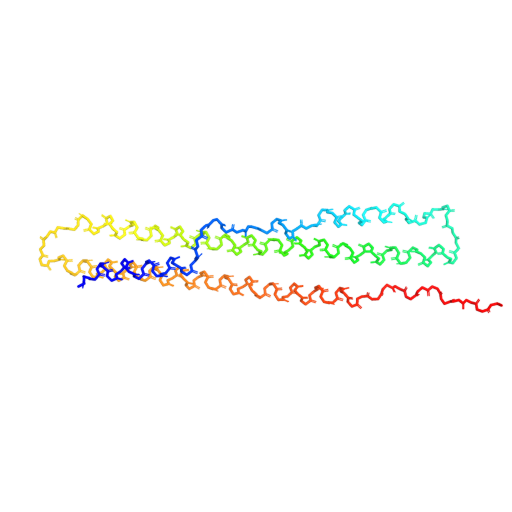A 1 86 ? -2.658 -0.399 -0.675 1.00 98.62 86 ARG A N 1
ATOM 665 C CA . ARG A 1 86 ? -1.481 0.328 -1.164 1.00 98.62 86 ARG A CA 1
ATOM 666 C C . ARG A 1 86 ? -0.408 -0.617 -1.711 1.00 98.62 86 ARG A C 1
ATOM 668 O O . ARG A 1 86 ? 0.102 -0.364 -2.800 1.00 98.62 86 ARG A O 1
ATOM 675 N N . ALA A 1 87 ? -0.099 -1.717 -1.021 1.00 98.50 87 ALA A N 1
ATOM 676 C CA . ALA A 1 87 ? 0.833 -2.732 -1.523 1.00 98.50 87 ALA A CA 1
ATOM 677 C C . ALA A 1 87 ? 0.364 -3.335 -2.858 1.00 98.50 87 ALA A C 1
ATOM 679 O O . ALA A 1 87 ? 1.142 -3.429 -3.810 1.00 98.50 87 ALA A O 1
ATOM 680 N N . ALA A 1 88 ? -0.922 -3.683 -2.955 1.00 98.44 88 ALA A N 1
ATOM 681 C CA . ALA A 1 88 ? -1.540 -4.184 -4.181 1.00 98.44 88 ALA A CA 1
ATOM 682 C C . ALA A 1 88 ? -1.425 -3.188 -5.350 1.00 98.44 88 ALA A C 1
ATOM 684 O O . ALA A 1 88 ? -1.121 -3.584 -6.483 1.00 98.44 88 ALA A O 1
ATOM 685 N N . GLN A 1 89 ? -1.610 -1.894 -5.072 1.00 98.50 89 GLN A N 1
ATOM 686 C CA . GLN A 1 89 ? -1.463 -0.835 -6.065 1.00 98.50 89 GLN A CA 1
ATOM 687 C C . GLN A 1 89 ? -0.013 -0.686 -6.532 1.00 98.50 89 GLN A C 1
ATOM 689 O O . GLN A 1 89 ? 0.209 -0.614 -7.737 1.00 98.50 89 GLN A O 1
ATOM 694 N N . ILE A 1 90 ? 0.969 -0.697 -5.622 1.00 98.56 90 ILE A N 1
ATOM 695 C CA . ILE A 1 90 ? 2.399 -0.629 -5.977 1.00 98.56 90 ILE A CA 1
ATOM 696 C C . ILE A 1 90 ? 2.766 -1.783 -6.916 1.00 98.56 90 ILE A C 1
ATOM 698 O O . ILE A 1 90 ? 3.396 -1.574 -7.953 1.00 98.56 90 ILE A O 1
ATOM 702 N N . VAL A 1 91 ? 2.306 -2.999 -6.601 1.00 98.25 91 VAL A N 1
ATOM 703 C CA . VAL A 1 91 ? 2.546 -4.172 -7.447 1.00 98.25 91 VAL A CA 1
ATOM 704 C C . VAL A 1 91 ? 1.913 -4.007 -8.831 1.00 98.25 91 VAL A C 1
ATOM 706 O O . VAL A 1 91 ? 2.542 -4.308 -9.847 1.00 98.25 91 VAL A O 1
ATOM 709 N N . THR A 1 92 ? 0.670 -3.531 -8.885 1.00 98.19 92 THR A N 1
ATOM 710 C CA . THR A 1 92 ? -0.056 -3.322 -10.146 1.00 98.19 92 THR A CA 1
ATOM 711 C C . THR A 1 92 ? 0.615 -2.255 -11.008 1.00 98.19 92 THR A C 1
ATOM 713 O O . THR A 1 92 ? 0.860 -2.493 -12.190 1.00 98.19 92 THR A O 1
ATOM 716 N N . THR A 1 93 ? 0.964 -1.112 -10.415 1.00 98.25 93 THR A N 1
ATOM 717 C CA . THR A 1 93 ? 1.654 -0.014 -11.097 1.00 98.25 93 THR A CA 1
ATOM 718 C C . THR A 1 93 ? 3.007 -0.471 -11.635 1.00 98.25 93 THR A C 1
ATOM 720 O O . THR A 1 93 ? 3.236 -0.365 -12.836 1.00 98.25 93 THR A O 1
ATOM 723 N N . GLY A 1 94 ? 3.849 -1.107 -10.813 1.00 98.19 94 GLY A N 1
ATOM 724 C CA . GLY A 1 94 ? 5.162 -1.575 -11.265 1.00 98.19 94 GLY A CA 1
ATOM 725 C C . GLY A 1 94 ? 5.084 -2.574 -12.427 1.00 98.19 94 GLY A C 1
ATOM 726 O O . GLY A 1 94 ? 5.882 -2.501 -13.359 1.00 98.19 94 GLY A O 1
ATOM 727 N N . ARG A 1 95 ? 4.078 -3.462 -12.456 1.00 98.06 95 ARG A N 1
ATOM 728 C CA . ARG A 1 95 ? 3.846 -4.355 -13.612 1.00 98.06 95 ARG A CA 1
ATOM 729 C C . ARG A 1 95 ? 3.484 -3.585 -14.882 1.00 98.06 95 ARG A C 1
ATOM 731 O O . ARG A 1 95 ? 3.984 -3.934 -15.951 1.00 98.06 95 ARG A O 1
ATOM 738 N N . ASN A 1 96 ? 2.622 -2.577 -14.772 1.00 98.12 96 ASN A N 1
ATOM 739 C CA . ASN A 1 96 ? 2.202 -1.755 -15.907 1.00 98.12 96 ASN A CA 1
ATOM 740 C C . ASN A 1 96 ? 3.360 -0.905 -16.443 1.00 98.12 96 ASN A C 1
ATOM 742 O O . ASN A 1 96 ? 3.548 -0.808 -17.657 1.00 98.12 96 ASN A O 1
ATOM 746 N N . ASP A 1 97 ? 4.180 -0.355 -15.552 1.00 98.56 97 ASP A N 1
ATOM 747 C CA . ASP A 1 97 ? 5.345 0.444 -15.922 1.00 98.56 97 ASP A CA 1
ATOM 748 C C . ASP A 1 97 ? 6.404 -0.423 -16.604 1.00 9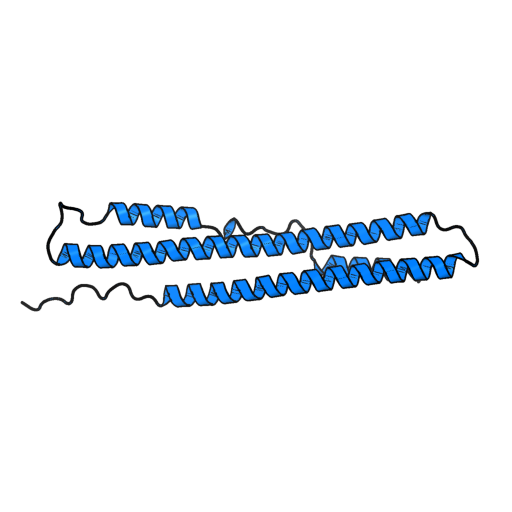8.56 97 ASP A C 1
ATOM 750 O O . ASP A 1 97 ? 6.902 -0.076 -17.678 1.00 98.56 97 ASP A O 1
ATOM 754 N N . LEU A 1 98 ? 6.684 -1.613 -16.055 1.00 98.56 98 LEU A N 1
ATOM 755 C CA . LEU A 1 98 ? 7.561 -2.585 -16.703 1.00 98.56 98 LEU A CA 1
ATOM 756 C C . LEU A 1 98 ? 7.033 -2.958 -18.091 1.00 98.56 98 LEU A C 1
ATOM 758 O O . LEU A 1 98 ? 7.812 -2.990 -19.043 1.00 98.56 98 LEU A O 1
ATOM 762 N N . GLN A 1 99 ? 5.734 -3.234 -18.234 1.00 98.38 99 GLN A N 1
ATOM 763 C CA . GLN A 1 99 ? 5.134 -3.549 -19.535 1.00 98.38 99 GLN A CA 1
ATOM 764 C C . GLN A 1 99 ? 5.313 -2.394 -20.531 1.00 98.38 99 GLN A C 1
ATOM 766 O O . GLN A 1 99 ? 5.739 -2.611 -21.662 1.00 98.38 99 GLN A O 1
ATOM 771 N N . THR A 1 100 ? 5.097 -1.159 -20.084 1.00 98.69 100 THR A N 1
ATOM 772 C CA . THR A 1 100 ? 5.284 0.046 -20.902 1.00 98.69 100 THR A CA 1
ATOM 773 C C . THR A 1 100 ? 6.729 0.189 -21.387 1.00 98.69 100 THR A C 1
ATOM 775 O O . THR A 1 100 ? 6.970 0.517 -22.553 1.00 98.69 100 THR A O 1
ATOM 778 N N . VAL A 1 101 ? 7.712 -0.083 -20.519 1.00 98.62 101 VAL A N 1
ATOM 779 C CA . VAL A 1 101 ? 9.137 -0.060 -20.886 1.00 98.62 101 VAL A CA 1
ATOM 780 C C . VAL A 1 101 ? 9.454 -1.126 -21.933 1.00 98.62 101 VAL A C 1
ATOM 782 O O . VAL A 1 101 ? 10.133 -0.822 -22.916 1.00 98.62 101 VAL A O 1
ATOM 785 N N . HIS A 1 102 ? 8.943 -2.346 -21.758 1.00 98.50 102 HIS A N 1
ATOM 786 C CA . HIS A 1 102 ? 9.100 -3.424 -22.735 1.00 98.50 102 HIS A CA 1
ATOM 787 C C . HIS A 1 102 ? 8.552 -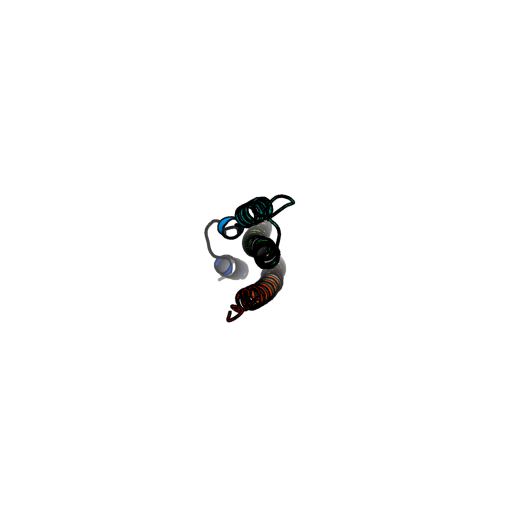3.034 -24.107 1.00 98.50 102 HIS A C 1
ATOM 789 O O . HIS A 1 102 ? 9.283 -3.097 -25.096 1.00 98.50 102 HIS A O 1
ATOM 795 N N . ASP A 1 103 ? 7.302 -2.578 -24.159 1.00 98.50 103 ASP A N 1
ATOM 796 C CA . ASP A 1 103 ? 6.616 -2.273 -25.415 1.00 98.50 103 ASP A CA 1
ATOM 797 C C . ASP A 1 103 ? 7.280 -1.099 -26.141 1.00 98.50 103 ASP A C 1
ATOM 799 O O . ASP A 1 103 ? 7.430 -1.118 -27.362 1.00 98.50 103 ASP A O 1
ATOM 803 N N . THR A 1 104 ? 7.769 -0.112 -25.386 1.00 97.94 104 THR A N 1
ATOM 804 C CA . THR A 1 104 ? 8.539 1.009 -25.939 1.00 97.94 104 THR A CA 1
ATOM 805 C C . THR A 1 104 ? 9.843 0.533 -26.579 1.00 97.94 104 THR A C 1
ATOM 807 O O . THR A 1 104 ? 10.163 0.938 -27.697 1.00 97.94 104 THR A O 1
ATOM 810 N N . VAL A 1 105 ? 10.606 -0.325 -25.892 1.00 97.19 105 VAL A N 1
ATOM 811 C CA . VAL A 1 105 ? 11.878 -0.840 -26.422 1.00 97.19 105 VAL A CA 1
ATOM 812 C C . VAL A 1 105 ? 11.647 -1.722 -27.648 1.00 97.19 105 VAL A C 1
ATOM 814 O O . VAL A 1 105 ? 12.351 -1.548 -28.641 1.00 97.19 105 VAL A O 1
ATOM 817 N N . ALA A 1 106 ? 10.642 -2.600 -27.623 1.00 96.69 106 ALA A N 1
ATOM 818 C CA . ALA A 1 106 ? 10.273 -3.423 -28.773 1.00 96.69 106 ALA A CA 1
ATOM 819 C C . ALA A 1 106 ? 9.891 -2.557 -29.987 1.00 96.69 106 ALA A C 1
ATOM 821 O O . ALA A 1 106 ? 10.472 -2.698 -31.061 1.00 96.69 106 ALA A O 1
ATOM 822 N N . ALA A 1 107 ? 9.008 -1.572 -29.793 1.00 96.31 107 ALA A N 1
ATOM 823 C CA . ALA A 1 107 ? 8.546 -0.702 -30.872 1.00 96.31 107 ALA A CA 1
ATOM 824 C C . ALA A 1 107 ? 9.662 0.155 -31.495 1.00 96.31 107 ALA A C 1
ATOM 826 O O . ALA A 1 107 ? 9.605 0.461 -32.688 1.00 96.31 107 ALA A O 1
ATOM 827 N N . ILE A 1 108 ? 10.660 0.582 -30.713 1.00 94.12 108 ILE A N 1
ATOM 828 C CA . ILE A 1 108 ? 11.822 1.302 -31.254 1.00 94.12 108 ILE A CA 1
ATOM 829 C C . ILE A 1 108 ? 12.746 0.328 -31.990 1.00 94.12 108 ILE A C 1
ATOM 831 O O . ILE A 1 108 ? 13.187 0.641 -33.094 1.00 94.12 108 ILE A O 1
ATOM 835 N N . ALA A 1 109 ? 13.009 -0.850 -31.416 1.00 91.06 109 ALA A N 1
ATOM 836 C CA . ALA A 1 109 ? 13.888 -1.852 -32.012 1.00 91.06 109 ALA A CA 1
ATOM 837 C C . ALA A 1 109 ? 13.406 -2.327 -33.394 1.00 91.06 109 ALA A C 1
ATOM 839 O O . ALA A 1 109 ? 14.239 -2.523 -34.281 1.00 91.06 109 ALA A O 1
ATOM 840 N N . ASP A 1 110 ? 12.089 -2.440 -33.591 1.00 90.81 110 ASP A N 1
ATOM 841 C CA . ASP A 1 110 ? 11.464 -2.826 -34.865 1.00 90.81 110 ASP A CA 1
ATOM 842 C C . ASP A 1 110 ? 11.632 -1.774 -35.975 1.00 90.81 110 ASP A C 1
ATOM 844 O O . ASP A 1 110 ? 11.517 -2.084 -37.160 1.00 90.81 110 ASP A O 1
ATOM 848 N N . ARG A 1 111 ? 11.893 -0.513 -35.610 1.00 89.12 111 ARG A N 1
ATOM 849 C CA . ARG A 1 111 ? 12.019 0.615 -36.549 1.00 89.12 111 ARG A CA 1
ATOM 850 C C . ARG A 1 111 ? 13.465 0.947 -36.910 1.00 89.12 111 ARG A C 1
ATOM 852 O O . ARG A 1 111 ? 13.684 1.828 -37.742 1.00 89.12 111 ARG A O 1
ATOM 859 N N . LEU A 1 112 ? 14.444 0.303 -36.275 1.00 84.94 112 LEU A N 1
ATOM 860 C CA . LEU A 1 112 ? 15.853 0.600 -36.512 1.00 84.94 112 LEU A CA 1
ATOM 861 C C . LEU A 1 112 ? 16.299 0.079 -37.893 1.00 84.94 112 LEU A C 1
ATOM 863 O O . LEU A 1 112 ? 16.086 -1.097 -38.199 1.00 84.94 112 LEU A O 1
ATOM 867 N N . PRO A 1 113 ? 16.906 0.934 -38.741 1.00 73.50 113 PRO A N 1
ATOM 868 C CA . PRO A 1 113 ? 17.360 0.534 -40.065 1.00 73.50 113 PRO A CA 1
ATOM 869 C C . PRO A 1 113 ? 18.580 -0.401 -39.980 1.00 73.50 113 PRO A C 1
ATOM 871 O O . PRO A 1 113 ? 19.428 -0.224 -39.105 1.00 73.50 113 PRO A O 1
ATOM 874 N N . PRO A 1 114 ? 18.724 -1.362 -40.909 1.00 67.88 114 PRO A N 1
ATOM 875 C CA . PRO A 1 114 ? 19.884 -2.246 -40.934 1.00 67.88 114 PRO A CA 1
ATOM 876 C C . PRO A 1 114 ? 21.163 -1.477 -41.313 1.00 67.88 114 PRO A C 1
ATOM 878 O O . PRO A 1 114 ? 21.184 -0.761 -42.315 1.00 67.88 114 PRO A O 1
ATOM 881 N N . GLY A 1 115 ? 22.251 -1.646 -40.550 1.00 65.62 115 GLY A N 1
ATOM 882 C CA . GLY A 1 115 ? 23.575 -1.105 -40.895 1.00 65.62 115 GLY A CA 1
ATOM 883 C C . GLY A 1 115 ? 24.526 -0.902 -39.702 1.00 65.62 115 GLY A C 1
ATOM 884 O O . GLY A 1 115 ? 24.143 -1.130 -38.566 1.00 65.62 115 GLY A O 1
ATOM 885 N N . PRO A 1 116 ? 25.769 -0.433 -39.912 1.00 57.28 116 PRO A N 1
ATOM 886 C CA . PRO A 1 116 ? 26.782 -0.306 -38.848 1.00 57.28 116 PRO A CA 1
ATOM 887 C C . PRO A 1 116 ? 26.436 0.696 -37.730 1.00 57.28 116 PRO A C 1
ATOM 889 O O . PRO A 1 116 ? 26.940 0.587 -36.617 1.00 57.28 116 PRO A O 1
ATOM 892 N N . SER A 1 117 ? 25.583 1.685 -38.015 1.00 63.75 117 SER A N 1
ATOM 893 C CA . SER A 1 117 ? 25.080 2.654 -37.026 1.00 63.75 117 SER A CA 1
ATOM 894 C C . SER A 1 117 ? 23.998 2.071 -36.102 1.00 63.75 117 SER A C 1
ATOM 896 O O . SER A 1 117 ? 23.654 2.694 -35.099 1.00 63.75 117 SER A O 1
ATOM 898 N N . ASP A 1 118 ? 23.482 0.883 -36.428 1.00 73.94 118 ASP A N 1
ATOM 899 C CA . ASP A 1 118 ? 22.412 0.184 -35.712 1.00 73.94 118 ASP A CA 1
ATOM 900 C C . ASP A 1 118 ? 22.878 -0.323 -34.340 1.00 73.94 118 ASP A C 1
ATOM 902 O O . ASP A 1 118 ? 22.213 -0.095 -33.334 1.00 73.94 118 ASP A O 1
ATOM 906 N N . ASP A 1 119 ? 24.072 -0.915 -34.253 1.00 80.50 119 ASP A N 1
ATOM 907 C CA . ASP A 1 119 ? 24.561 -1.526 -33.009 1.00 80.50 119 ASP A CA 1
ATOM 908 C C . ASP A 1 119 ? 24.712 -0.509 -31.868 1.00 80.50 119 ASP A C 1
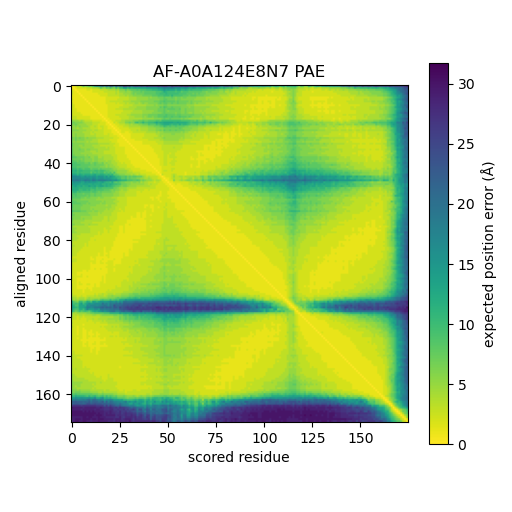ATOM 910 O O . ASP A 1 119 ? 24.328 -0.779 -30.726 1.00 80.50 119 ASP A O 1
ATOM 914 N N . ALA A 1 120 ? 25.206 0.695 -32.173 1.00 84.50 120 ALA A N 1
ATOM 915 C CA . ALA A 1 120 ? 25.324 1.771 -31.190 1.00 84.50 120 ALA A CA 1
ATOM 916 C C . ALA A 1 120 ? 23.945 2.279 -30.729 1.00 84.50 120 ALA A C 1
ATOM 918 O O . ALA A 1 120 ? 23.738 2.515 -29.536 1.00 84.50 120 ALA A O 1
ATOM 919 N N . MET A 1 121 ? 22.984 2.406 -31.654 1.00 86.94 121 MET A N 1
ATOM 920 C CA . MET A 1 121 ? 21.609 2.806 -31.336 1.00 86.94 121 MET A CA 1
ATOM 921 C C . MET A 1 121 ? 20.881 1.738 -30.511 1.00 86.94 121 MET A C 1
ATOM 923 O O . MET A 1 121 ? 20.238 2.071 -29.514 1.00 86.94 121 MET A O 1
ATOM 927 N N . ARG A 1 122 ? 21.034 0.454 -30.859 1.00 88.88 122 ARG A N 1
ATOM 928 C CA . ARG A 1 122 ? 20.491 -0.679 -30.093 1.00 88.88 122 ARG A CA 1
ATOM 929 C C . ARG A 1 122 ? 21.068 -0.727 -28.687 1.00 88.88 122 ARG A C 1
ATOM 931 O O . ARG A 1 122 ? 20.316 -0.913 -27.733 1.00 88.88 122 ARG A O 1
ATOM 938 N N . TYR A 1 123 ? 22.377 -0.531 -28.540 1.00 90.38 123 TYR A N 1
ATOM 939 C CA . TYR A 1 123 ? 23.013 -0.507 -27.226 1.00 90.38 123 TYR A CA 1
ATOM 940 C C . TYR A 1 123 ? 22.487 0.645 -26.361 1.00 90.38 123 TYR A C 1
ATOM 942 O O . TYR A 1 123 ? 22.143 0.434 -25.197 1.00 90.38 123 TYR A O 1
ATOM 950 N N . ALA A 1 124 ? 22.361 1.849 -26.929 1.00 92.75 124 ALA A N 1
ATOM 951 C CA . ALA A 1 124 ? 21.806 3.000 -26.220 1.00 92.75 124 ALA A CA 1
ATOM 952 C C . ALA A 1 124 ? 20.350 2.762 -25.781 1.00 92.75 124 ALA A C 1
ATOM 954 O O . ALA A 1 124 ? 20.009 3.017 -24.625 1.00 92.75 124 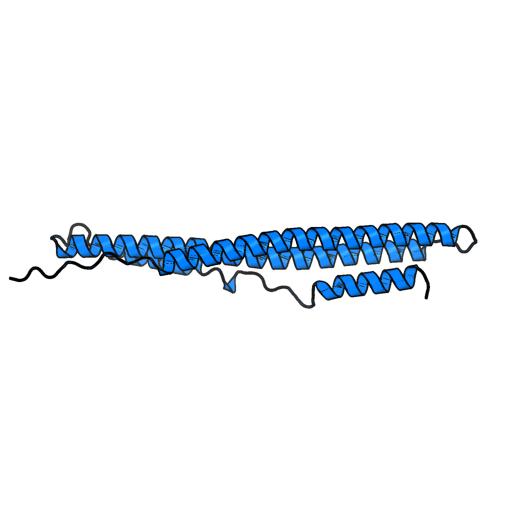ALA A O 1
ATOM 955 N N . LEU A 1 125 ? 19.518 2.206 -26.669 1.00 94.50 125 LEU A N 1
ATOM 956 C CA . LEU A 1 125 ? 18.130 1.846 -26.374 1.00 94.50 125 LEU A CA 1
ATOM 957 C C . LEU A 1 125 ? 18.033 0.828 -25.228 1.00 94.50 125 LEU A C 1
ATOM 959 O O . LEU A 1 125 ? 17.275 1.030 -24.279 1.00 94.50 125 LEU A O 1
ATOM 963 N N . VAL A 1 126 ? 18.824 -0.247 -25.294 1.00 95.38 126 VAL A N 1
ATOM 964 C CA . VAL A 1 126 ? 18.876 -1.289 -24.257 1.00 95.38 126 VAL A CA 1
ATOM 965 C C . VAL A 1 126 ? 19.353 -0.719 -22.923 1.00 95.38 126 VAL A C 1
ATOM 967 O O . VAL A 1 126 ? 18.764 -1.022 -21.884 1.00 95.38 126 VAL A O 1
ATOM 970 N N . SER A 1 127 ? 20.385 0.127 -22.936 1.00 96.69 127 SER A N 1
ATOM 971 C CA . SER A 1 127 ? 20.905 0.789 -21.736 1.00 96.69 127 SER A CA 1
ATOM 972 C C . SER A 1 127 ? 19.834 1.660 -21.074 1.00 96.69 127 SER A C 1
ATOM 974 O O . SER A 1 127 ? 19.571 1.525 -19.878 1.00 96.69 127 SER A O 1
ATOM 976 N N . GLN A 1 128 ? 19.128 2.477 -21.863 1.00 97.75 128 GLN A N 1
ATOM 977 C CA . GLN A 1 128 ? 18.039 3.316 -21.366 1.00 97.75 128 GLN A CA 1
ATOM 978 C C . GLN A 1 128 ? 16.881 2.482 -20.800 1.00 97.75 128 GLN A C 1
ATOM 980 O O . GLN A 1 128 ? 16.396 2.768 -19.705 1.00 97.75 128 GLN A O 1
ATOM 985 N N . GLY A 1 129 ? 16.439 1.447 -21.520 1.00 98.06 129 GLY A N 1
ATOM 986 C CA . GLY A 1 129 ? 15.370 0.561 -21.059 1.00 98.06 129 GLY A CA 1
ATOM 987 C C . GLY A 1 129 ? 15.737 -0.165 -19.765 1.00 98.06 129 GLY A C 1
ATOM 988 O O . GLY A 1 129 ? 14.931 -0.233 -18.840 1.00 98.06 129 GLY A O 1
ATOM 989 N N . THR A 1 130 ? 16.972 -0.659 -19.666 1.00 98.25 130 THR A N 1
ATOM 990 C CA . THR A 1 130 ? 17.480 -1.326 -18.457 1.00 98.25 130 THR A CA 1
ATOM 991 C C . THR A 1 130 ? 17.538 -0.360 -17.274 1.00 98.25 130 THR A C 1
ATOM 993 O O . THR A 1 130 ? 17.134 -0.725 -16.173 1.00 98.25 130 THR A O 1
ATOM 996 N N . GLY A 1 131 ? 17.968 0.886 -17.499 1.00 98.44 131 GLY A N 1
ATOM 997 C CA . GLY A 1 131 ? 17.944 1.937 -16.480 1.00 98.44 131 GLY A CA 1
ATOM 998 C C . GLY A 1 131 ? 16.541 2.177 -15.915 1.00 98.44 131 GLY A C 1
ATOM 999 O O . GLY A 1 131 ? 16.372 2.185 -14.699 1.00 98.44 131 GLY A O 1
ATOM 1000 N N . LYS A 1 132 ? 15.524 2.258 -16.783 1.00 98.69 132 LYS A N 1
ATOM 1001 C CA . LYS A 1 132 ? 14.120 2.404 -16.359 1.00 98.69 132 LYS A CA 1
ATOM 1002 C C . LYS A 1 132 ? 13.613 1.204 -15.557 1.00 98.69 132 LYS A C 1
ATOM 1004 O O . LYS A 1 132 ? 12.904 1.385 -14.576 1.00 98.69 132 LYS A O 1
ATOM 1009 N N . ILE A 1 133 ? 13.988 -0.022 -15.936 1.00 98.62 133 ILE A N 1
ATOM 1010 C CA . ILE A 1 133 ? 13.642 -1.226 -15.156 1.00 98.62 133 ILE A CA 1
ATOM 1011 C C . ILE A 1 133 ? 14.223 -1.134 -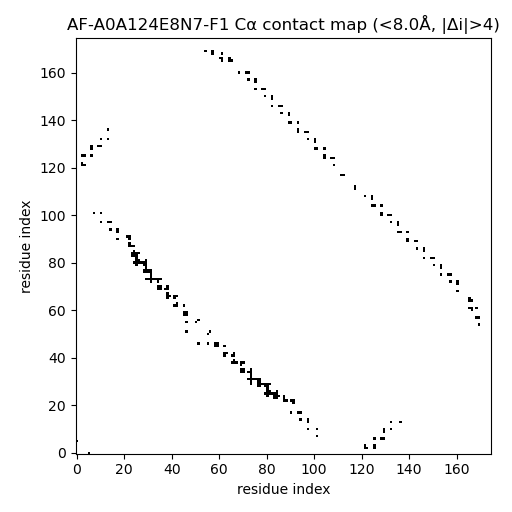13.739 1.00 98.62 133 ILE A C 1
ATOM 1013 O O . ILE A 1 133 ? 13.526 -1.428 -12.770 1.00 98.62 133 ILE A O 1
ATOM 1017 N N . ILE A 1 134 ? 15.489 -0.723 -13.611 1.00 98.38 134 ILE A N 1
ATOM 1018 C CA . ILE A 1 134 ? 16.159 -0.578 -12.310 1.00 98.38 134 IL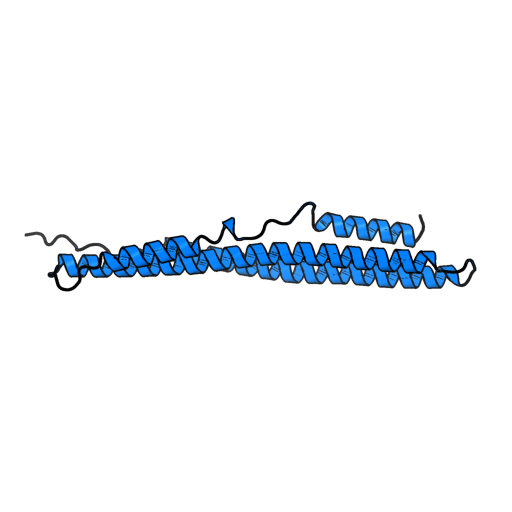E A CA 1
ATOM 1019 C C . ILE A 1 134 ? 15.454 0.474 -11.447 1.00 98.38 134 ILE A C 1
ATOM 1021 O O . ILE A 1 134 ? 15.248 0.235 -10.258 1.00 98.38 134 ILE A O 1
ATOM 1025 N N . GLU A 1 135 ? 15.080 1.609 -12.037 1.00 98.56 135 GLU A N 1
ATOM 1026 C CA . GLU A 1 135 ? 14.341 2.685 -11.367 1.00 98.56 135 GLU A CA 1
ATOM 1027 C C . GLU A 1 135 ? 12.991 2.189 -10.830 1.00 98.56 135 GLU A C 1
ATOM 1029 O O . GLU A 1 135 ? 12.767 2.241 -9.624 1.00 98.56 135 GLU A O 1
ATOM 1034 N N . ILE A 1 136 ? 12.165 1.562 -11.677 1.00 98.69 136 ILE A N 1
ATOM 1035 C CA . ILE A 1 136 ? 10.848 1.026 -11.285 1.00 98.69 136 ILE A CA 1
ATOM 1036 C C . ILE A 1 136 ? 10.960 0.049 -10.104 1.00 98.69 136 ILE A C 1
ATOM 1038 O O . ILE A 1 136 ? 10.187 0.129 -9.144 1.00 98.69 136 ILE A O 1
ATOM 1042 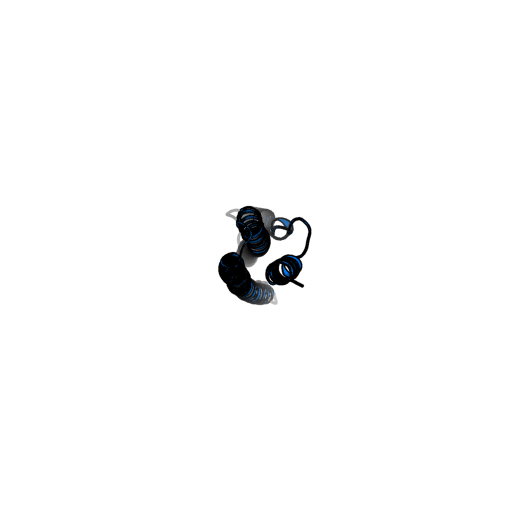N N . ILE A 1 137 ? 11.931 -0.870 -10.151 1.00 98.25 137 ILE A N 1
ATOM 1043 C CA . ILE A 1 137 ? 12.154 -1.845 -9.072 1.00 98.25 137 ILE A CA 1
ATOM 1044 C C . ILE A 1 137 ? 12.596 -1.142 -7.786 1.00 98.25 137 ILE A C 1
ATOM 1046 O O . ILE A 1 137 ? 12.154 -1.506 -6.695 1.00 98.25 137 ILE A O 1
ATOM 1050 N N . ARG A 1 138 ? 13.489 -0.154 -7.888 1.00 98.38 138 ARG A N 1
ATOM 1051 C CA . ARG A 1 138 ? 13.999 0.585 -6.730 1.00 98.38 138 ARG A CA 1
ATOM 1052 C C . ARG A 1 138 ? 12.893 1.374 -6.039 1.00 98.38 138 ARG A C 1
ATOM 1054 O O . ARG A 1 138 ? 12.805 1.327 -4.809 1.00 98.38 138 ARG A O 1
ATOM 1061 N N . ASP A 1 139 ? 12.053 2.040 -6.816 1.00 98.44 139 ASP A N 1
ATOM 1062 C CA . ASP A 1 139 ? 10.950 2.846 -6.304 1.00 98.44 139 ASP A CA 1
ATOM 1063 C C . ASP A 1 139 ? 9.893 1.945 -5.667 1.00 98.44 139 ASP A C 1
ATOM 1065 O O . ASP A 1 139 ? 9.540 2.132 -4.504 1.00 98.44 139 ASP A O 1
ATOM 1069 N N . SER A 1 140 ? 9.520 0.857 -6.349 1.00 98.31 140 SER A N 1
ATOM 1070 C CA . SER A 1 140 ? 8.593 -0.138 -5.796 1.00 98.31 140 SER A CA 1
ATOM 1071 C C . SER A 1 140 ? 9.103 -0.738 -4.483 1.00 98.31 140 SER A C 1
ATOM 1073 O O . SER A 1 140 ? 8.336 -0.892 -3.538 1.00 98.31 140 SER A O 1
ATOM 1075 N N . ASN A 1 141 ? 10.399 -1.053 -4.384 1.00 98.06 141 ASN A N 1
ATOM 1076 C CA . ASN A 1 141 ? 10.990 -1.553 -3.140 1.00 98.06 141 ASN A CA 1
ATOM 1077 C C . ASN A 1 141 ? 10.980 -0.498 -2.032 1.00 98.06 141 ASN A C 1
ATOM 1079 O O . ASN A 1 141 ? 10.743 -0.828 -0.872 1.00 98.06 141 ASN A O 1
ATOM 1083 N N . THR A 1 142 ? 11.240 0.764 -2.368 1.00 98.56 142 THR A N 1
ATOM 1084 C CA . THR A 1 142 ? 11.182 1.873 -1.408 1.00 98.56 142 THR A CA 1
ATOM 1085 C C . THR A 1 142 ? 9.770 2.019 -0.848 1.00 98.56 142 THR A C 1
ATOM 1087 O O . THR A 1 142 ? 9.592 2.041 0.371 1.00 98.56 142 THR A O 1
ATOM 1090 N N . ASP A 1 143 ? 8.765 2.008 -1.720 1.00 98.56 143 ASP A N 1
ATOM 1091 C CA . ASP A 1 143 ? 7.364 2.128 -1.330 1.00 98.56 143 ASP A CA 1
ATOM 1092 C C . ASP A 1 143 ? 6.874 0.917 -0.528 1.00 98.56 143 ASP A C 1
ATOM 1094 O O . ASP A 1 143 ? 6.217 1.080 0.502 1.00 98.56 143 ASP A O 1
ATOM 1098 N N . LEU A 1 144 ? 7.232 -0.305 -0.934 1.00 98.38 144 LEU A N 1
ATOM 1099 C CA . LEU A 1 144 ? 6.882 -1.522 -0.193 1.00 98.38 144 LEU A CA 1
ATOM 1100 C C . LEU A 1 144 ? 7.570 -1.583 1.177 1.00 98.38 144 LEU A C 1
ATOM 1102 O O . LEU A 1 144 ? 6.966 -2.049 2.142 1.00 98.38 144 LEU A O 1
ATOM 1106 N N . ASN A 1 145 ? 8.796 -1.070 1.301 1.00 98.50 145 ASN A N 1
ATOM 1107 C CA . ASN A 1 145 ? 9.465 -0.947 2.596 1.00 98.50 145 ASN A CA 1
ATOM 1108 C C . ASN A 1 145 ? 8.750 0.051 3.514 1.00 98.50 145 ASN A C 1
ATOM 1110 O O . ASN A 1 145 ? 8.640 -0.206 4.714 1.00 98.50 145 ASN A O 1
ATOM 1114 N N . ALA A 1 146 ? 8.240 1.158 2.964 1.00 98.69 146 ALA A N 1
ATOM 1115 C CA . ALA A 1 146 ? 7.424 2.104 3.719 1.00 98.69 146 ALA A CA 1
ATOM 1116 C C . ALA A 1 146 ? 6.122 1.447 4.205 1.00 98.69 146 ALA A C 1
ATOM 1118 O O . ALA A 1 146 ? 5.813 1.519 5.392 1.00 98.69 146 ALA A O 1
ATOM 1119 N N . VAL A 1 147 ? 5.424 0.703 3.336 1.00 98.62 147 VAL A N 1
ATOM 1120 C CA . VAL A 1 147 ? 4.249 -0.094 3.737 1.00 98.62 147 VAL A CA 1
ATOM 1121 C C . VAL A 1 147 ? 4.609 -1.092 4.845 1.00 98.62 147 VAL A C 1
ATOM 1123 O O . VAL A 1 147 ? 3.902 -1.196 5.844 1.00 98.62 147 VAL A O 1
ATOM 1126 N N . GLY A 1 148 ? 5.735 -1.800 4.726 1.00 98.50 148 GLY A N 1
ATOM 1127 C CA . GLY A 1 148 ? 6.198 -2.740 5.751 1.00 98.50 148 GLY A CA 1
ATOM 1128 C C . GLY A 1 148 ? 6.569 -2.078 7.087 1.00 98.50 148 GLY A C 1
ATOM 1129 O O . GLY A 1 148 ? 6.464 -2.704 8.143 1.00 98.50 148 GLY A O 1
ATOM 1130 N N . ALA A 1 149 ? 7.014 -0.821 7.083 1.00 98.56 149 ALA A N 1
ATOM 1131 C CA . ALA A 1 149 ? 7.200 -0.043 8.307 1.00 98.56 149 ALA A CA 1
ATOM 1132 C C . ALA A 1 149 ? 5.850 0.318 8.947 1.00 98.56 149 ALA A C 1
ATOM 1134 O O . ALA A 1 149 ? 5.672 0.090 10.143 1.00 98.56 149 ALA A O 1
ATOM 1135 N N . ASP A 1 150 ? 4.886 0.776 8.146 1.00 98.50 150 ASP A N 1
ATOM 1136 C CA . ASP A 1 150 ? 3.541 1.118 8.615 1.00 98.50 150 ASP A CA 1
ATOM 1137 C C . ASP A 1 150 ? 2.808 -0.101 9.199 1.00 98.50 150 ASP A C 1
ATOM 1139 O O . ASP A 1 150 ? 2.179 0.002 10.251 1.00 98.50 150 ASP A O 1
ATOM 1143 N N . LEU A 1 151 ? 2.929 -1.277 8.570 1.00 98.31 151 LEU A N 1
ATOM 1144 C CA . LEU A 1 151 ? 2.342 -2.525 9.076 1.00 98.31 151 LEU A CA 1
ATOM 1145 C C . LEU A 1 151 ? 2.931 -2.948 10.429 1.00 98.31 151 LEU A C 1
ATOM 1147 O O . LEU A 1 151 ? 2.194 -3.416 11.291 1.00 98.31 151 LEU A O 1
ATOM 1151 N N . ARG A 1 152 ? 4.236 -2.748 10.654 1.00 98.44 152 ARG A N 1
ATOM 1152 C CA . ARG A 1 152 ? 4.862 -3.014 11.963 1.00 98.44 152 ARG A CA 1
ATOM 1153 C C . ARG A 1 152 ? 4.385 -2.038 13.033 1.00 98.44 152 ARG A C 1
ATOM 1155 O O . ARG A 1 152 ? 4.140 -2.450 14.159 1.00 98.44 152 ARG A O 1
ATOM 1162 N N . ALA A 1 153 ? 4.216 -0.765 12.682 1.00 98.06 153 ALA A N 1
ATOM 1163 C CA . ALA A 1 153 ? 3.640 0.214 13.599 1.00 98.06 153 ALA A CA 1
ATOM 1164 C C . ALA A 1 153 ? 2.183 -0.131 13.960 1.00 98.06 153 ALA A C 1
ATOM 1166 O O . ALA A 1 153 ? 1.776 0.049 15.105 1.00 98.06 153 ALA A O 1
ATOM 1167 N N . LEU A 1 154 ? 1.406 -0.656 13.003 1.00 98.12 154 LEU A N 1
ATOM 1168 C CA . LEU A 1 154 ? 0.057 -1.164 13.266 1.00 98.12 154 LEU A CA 1
ATOM 1169 C C . LEU A 1 154 ? 0.075 -2.379 14.198 1.00 98.12 154 LEU A C 1
ATOM 1171 O O . LEU A 1 154 ? -0.706 -2.400 15.141 1.00 98.12 154 LEU A O 1
ATOM 1175 N N . ASP A 1 155 ? 0.971 -3.348 13.984 1.00 96.75 155 ASP A N 1
ATOM 1176 C CA . ASP A 1 155 ? 1.143 -4.501 14.884 1.00 96.75 155 ASP A CA 1
ATOM 1177 C C . ASP A 1 155 ? 1.423 -4.061 16.331 1.00 96.75 155 ASP A C 1
ATOM 1179 O O . ASP A 1 155 ? 0.742 -4.505 17.255 1.00 96.75 155 ASP A O 1
ATOM 1183 N N . SER A 1 156 ? 2.340 -3.107 16.535 1.00 96.62 156 SER A N 1
ATOM 1184 C CA . SER A 1 156 ? 2.587 -2.535 17.866 1.00 96.62 156 SER A CA 1
ATOM 1185 C C . SER A 1 156 ? 1.336 -1.882 18.466 1.00 96.62 156 SER A C 1
ATOM 1187 O O . SER A 1 156 ? 1.027 -2.124 19.630 1.00 96.62 156 SER A O 1
ATOM 1189 N N . ALA A 1 157 ? 0.571 -1.122 17.676 1.00 96.19 157 ALA A N 1
ATOM 1190 C CA . ALA A 1 157 ? -0.661 -0.494 18.153 1.00 96.19 157 ALA A CA 1
ATOM 1191 C C . ALA A 1 157 ? -1.746 -1.522 18.536 1.00 96.19 157 ALA A C 1
ATOM 1193 O O . ALA A 1 157 ? -2.433 -1.345 19.541 1.00 96.19 157 ALA A O 1
ATOM 1194 N N . TYR A 1 158 ? -1.878 -2.627 17.790 1.00 95.38 158 TYR A N 1
ATOM 1195 C CA . TYR A 1 158 ? -2.773 -3.726 18.172 1.00 95.38 158 TYR A CA 1
ATOM 1196 C C . TYR A 1 158 ? -2.343 -4.388 19.485 1.00 95.38 158 TYR A C 1
ATOM 1198 O O . TYR A 1 158 ? -3.191 -4.700 20.322 1.00 95.38 158 TYR A O 1
ATOM 1206 N N . GLN A 1 159 ? -1.040 -4.597 19.687 1.00 94.19 159 GLN A N 1
ATOM 1207 C CA . GLN A 1 159 ? -0.511 -5.188 20.920 1.00 94.19 159 GLN A CA 1
ATOM 1208 C C . GLN A 1 159 ? -0.750 -4.286 22.134 1.00 94.19 159 GLN A C 1
ATOM 1210 O O . GLN A 1 159 ? -1.155 -4.774 23.189 1.00 94.19 159 GLN A O 1
ATOM 1215 N N . GLU A 1 160 ? -0.533 -2.977 21.996 1.00 92.31 160 GLU A N 1
ATOM 1216 C CA . GLU A 1 160 ? -0.829 -1.995 23.045 1.00 92.31 160 GLU A CA 1
ATOM 1217 C C . GLU A 1 160 ? -2.306 -2.037 23.443 1.00 92.31 160 GLU A C 1
ATOM 1219 O O . GLU A 1 160 ? -2.622 -2.148 24.629 1.00 92.31 160 GLU A O 1
ATOM 1224 N N . LEU A 1 161 ? -3.199 -2.055 22.451 1.00 91.06 161 LEU A N 1
ATOM 1225 C CA . LEU A 1 161 ? -4.641 -2.119 22.667 1.00 91.06 161 LEU A CA 1
ATOM 1226 C C . LEU A 1 161 ? -5.077 -3.436 23.332 1.00 91.06 161 LEU A C 1
ATOM 1228 O O . LEU A 1 161 ? -5.931 -3.440 24.215 1.00 91.06 161 LEU A O 1
ATOM 1232 N N . GLY A 1 162 ? -4.453 -4.561 22.967 1.00 84.12 162 GLY A N 1
ATOM 1233 C CA . GLY A 1 162 ? -4.702 -5.865 23.590 1.00 84.12 162 GLY A CA 1
ATOM 1234 C C . GLY A 1 162 ? -4.248 -5.965 25.053 1.00 84.12 162 GLY A C 1
ATOM 1235 O O . GLY A 1 162 ? -4.759 -6.799 25.799 1.00 84.12 162 GLY A O 1
ATOM 1236 N N . ASN A 1 163 ? -3.322 -5.106 25.488 1.00 81.69 163 ASN A N 1
ATOM 1237 C CA . ASN A 1 163 ? -2.856 -5.038 26.877 1.00 81.69 163 ASN A CA 1
ATOM 1238 C C . ASN A 1 163 ? -3.738 -4.149 27.770 1.00 81.69 163 ASN A C 1
ATOM 1240 O O . ASN A 1 163 ? -3.493 -4.048 28.980 1.00 81.69 163 ASN A O 1
ATOM 1244 N N . GLN A 1 164 ? -4.749 -3.497 27.196 1.00 75.62 164 GLN A N 1
ATOM 1245 C CA . GLN A 1 164 ? -5.607 -2.566 27.906 1.00 75.62 164 GLN A CA 1
ATOM 1246 C C . GLN A 1 164 ? -6.519 -3.321 28.881 1.00 75.62 164 GLN A C 1
ATOM 1248 O O . GLN A 1 164 ? -7.324 -4.173 28.506 1.00 75.62 164 GLN A O 1
ATOM 1253 N N . LYS A 1 165 ? -6.358 -3.035 30.177 1.00 66.81 165 LYS A N 1
ATOM 1254 C CA . LYS A 1 165 ? -7.196 -3.614 31.228 1.00 66.81 165 LYS A CA 1
ATOM 1255 C C . LYS A 1 165 ? -8.438 -2.755 31.379 1.00 66.81 165 LYS A C 1
ATOM 1257 O O . LYS A 1 165 ? -8.343 -1.632 31.865 1.00 66.81 165 LYS A O 1
ATOM 1262 N N . PHE A 1 166 ? -9.590 -3.306 31.016 1.00 68.25 166 PHE A N 1
ATOM 1263 C CA . PHE A 1 166 ? -10.872 -2.701 31.352 1.00 68.25 166 PHE A CA 1
ATOM 1264 C C . PHE A 1 166 ? -10.949 -2.505 32.864 1.00 68.25 166 PHE A C 1
ATOM 1266 O O . PHE A 1 166 ? -10.511 -3.388 33.609 1.00 68.25 166 PHE A O 1
ATOM 1273 N N . ALA A 1 167 ? -11.413 -1.324 33.289 1.00 56.72 167 ALA A N 1
ATOM 1274 C CA . ALA A 1 167 ? -11.391 -0.880 34.678 1.00 56.72 167 ALA A CA 1
ATOM 1275 C C . ALA A 1 167 ? -11.700 -2.046 35.625 1.00 56.72 167 ALA A C 1
ATOM 1277 O O . ALA A 1 167 ? -12.721 -2.715 35.465 1.00 56.72 167 ALA A O 1
ATOM 1278 N N . ASN A 1 168 ? -10.785 -2.319 36.568 1.00 54.62 168 ASN A N 1
ATOM 1279 C CA . ASN A 1 168 ? -10.988 -3.339 37.594 1.00 54.62 168 ASN A CA 1
ATOM 1280 C C . ASN A 1 168 ? -12.374 -3.099 38.193 1.00 54.62 168 ASN A C 1
ATOM 1282 O O . ASN A 1 168 ? -12.573 -2.066 38.837 1.00 54.62 168 ASN A O 1
ATOM 1286 N N . GLY A 1 169 ? -13.309 -4.013 37.915 1.00 50.19 169 GLY A N 1
ATOM 1287 C CA . GLY A 1 169 ? -14.696 -3.899 38.344 1.00 50.19 169 GLY A CA 1
ATOM 1288 C C . GLY A 1 169 ? -14.793 -3.583 39.840 1.00 50.19 169 GLY A C 1
ATOM 1289 O O . GLY A 1 169 ? -13.821 -3.789 40.578 1.00 50.19 169 GLY A O 1
ATOM 1290 N N . PRO A 1 170 ? -15.939 -3.054 40.298 1.00 44.56 170 PRO A N 1
ATOM 1291 C CA . PRO A 1 170 ? -16.082 -2.556 41.659 1.00 44.56 170 PRO A CA 1
ATOM 1292 C C . PRO A 1 170 ? -15.583 -3.613 42.647 1.00 44.56 170 PRO A C 1
ATOM 1294 O O . PRO A 1 170 ? -16.035 -4.757 42.622 1.00 44.56 170 PRO A O 1
ATOM 1297 N N . LYS A 1 171 ? -14.603 -3.243 43.484 1.00 49.56 171 LYS A N 1
ATOM 1298 C CA . LYS A 1 171 ? -14.156 -4.113 44.575 1.00 49.56 171 LYS A CA 1
ATOM 1299 C C . LYS A 1 171 ? -15.372 -4.371 45.450 1.00 49.56 171 LYS A C 1
ATOM 1301 O O . LYS A 1 171 ? -15.973 -3.405 45.919 1.00 49.56 171 LYS A O 1
ATOM 1306 N N . GLU A 1 172 ? -15.717 -5.641 45.646 1.00 43.22 172 GLU A N 1
ATOM 1307 C CA . GLU A 1 172 ? -16.778 -6.029 46.569 1.00 43.22 172 GLU A CA 1
ATOM 1308 C C . GLU A 1 172 ? -16.535 -5.328 47.908 1.00 43.22 172 GLU A C 1
ATOM 1310 O O . GLU A 1 172 ? -15.512 -5.525 48.572 1.00 43.22 172 GLU A O 1
ATOM 1315 N N . SER A 1 173 ? -17.448 -4.432 48.275 1.00 45.19 173 SER A N 1
ATOM 1316 C CA . SER A 1 173 ? -17.499 -3.909 49.625 1.00 45.19 173 SER A CA 1
ATOM 1317 C C . SER A 1 173 ? -17.944 -5.065 50.511 1.00 45.19 173 SER A C 1
ATOM 1319 O O . SER A 1 173 ? -19.117 -5.429 50.484 1.00 45.19 173 SER A O 1
ATOM 1321 N N . ASN A 1 174 ? -17.011 -5.658 51.258 1.00 43.75 174 ASN A N 1
ATOM 1322 C CA . ASN A 1 174 ? -17.348 -6.579 52.340 1.00 43.75 174 ASN A CA 1
ATOM 1323 C C . ASN A 1 174 ? -18.283 -5.851 53.320 1.00 43.75 174 ASN A C 1
ATOM 1325 O O . ASN A 1 174 ? -17.833 -4.973 54.060 1.00 43.75 174 ASN A O 1
ATOM 1329 N N . THR A 1 175 ? -19.565 -6.208 53.292 1.00 40.72 175 THR A N 1
ATOM 1330 C CA . THR A 1 175 ? -20.547 -5.951 54.355 1.00 40.72 175 THR A CA 1
ATOM 1331 C C . THR A 1 175 ? -20.804 -7.229 55.122 1.00 40.72 175 THR A C 1
ATOM 1333 O O . THR A 1 175 ? -21.043 -8.252 54.441 1.00 40.72 175 THR A O 1
#

Solvent-accessible surface area (backbone atoms only — not comparable to full-atom values): 9646 Å² total; per-residue (Å²): 131,53,71,64,54,53,43,55,52,49,52,50,56,58,47,55,77,60,58,78,82,83,64,68,57,15,67,90,47,38,55,23,66,63,29,46,52,51,27,53,53,50,60,74,66,49,47,66,95,86,42,75,57,73,69,32,55,52,47,39,54,38,49,52,50,52,31,51,53,32,45,50,50,16,53,49,24,41,50,51,10,52,46,38,31,50,49,27,48,47,42,51,49,47,50,52,51,50,50,51,48,51,54,52,51,50,61,51,61,76,67,59,65,92,57,86,72,35,62,62,52,51,49,51,52,40,50,53,44,51,50,51,52,53,48,49,52,51,52,46,50,52,53,49,50,52,45,55,50,53,53,52,55,47,52,52,52,53,52,56,60,72,66,59,75,70,66,83,65,80,75,81,77,90,123

pLDDT: mean 91.54, std 12.58, range [40.72, 98.69]

InterPro domains:
  IPR043796 ESX-1 secretion-associated protein EspA/EspE-like [PF18879] (19-99)

Secondary structure (DSSP, 8-state):
--HHHHHHHHHHHHHHHT-SSPPPPGGGG--HHHHHHHHHHHHTTS-GGGS-SHHHHHHHHHHHHHHHHHHHHHHHHHHHHHHHHHHHHHHHHHHHHHHHHHHHHHHHHTTPPSSTTHHHHHHHHHHHHHHHHHHHHHHHHHHHHHHHHHHHHHHHHHHHHHT-----PPP----

Radius of gyration: 28.36 Å; Cα contacts (8 Å, |Δi|>4): 145; chains: 1; bounding box: 60×23×95 Å

Mean predicted aligned error: 6.25 Å

Organism: Mycolicibacterium thermoresistibile (NCBI:txid1797)

Foldseek 3Di:
DALLVVLVVLLVVLLPVLPDDQQDALPVQQPLVVLLVVLVVLVVPQCPPPRDDPQSVLSNQLSVLSSVLSNVSNVLSNLRRHLSNQLSVLSVVLNVQSVVLNVVLVVVLVPQDDDPVRSVVNVVSSVVSVVSSVVSSVVSVVSVVVSVVSVVVSVVSVVVSVPDDRPPGDDPDDD

Nearest PDB structures (foldseek):
  3zx6-assembly1_A  TM=3.758E-01  e=2.198E+00  Archaeoglobus fulgidus DSM 4304
  8iyj-assembly1_V5  TM=4.058E-01  e=3.577E+00  Mus musculus
  8otz-assembly1_DQ  TM=3.776E-01  e=4.140E+00  Bos taurus
  8otz-assembly1_DS  TM=3.915E-01  e=7.428E+00  Bos taurus